Protein AF-A0A521RQ09-F1 (afdb_monomer_lite)

Structure (mmCIF, N/CA/C/O backbone):
data_AF-A0A521RQ09-F1
#
_entry.id   AF-A0A521RQ09-F1
#
loop_
_atom_site.group_PDB
_atom_site.id
_atom_site.type_symbol
_atom_site.label_atom_id
_atom_site.label_alt_id
_atom_site.label_comp_id
_atom_site.label_asym_id
_atom_site.label_entity_id
_atom_site.label_seq_id
_atom_site.pdbx_PDB_ins_code
_atom_site.Cartn_x
_atom_site.Cartn_y
_atom_site.Cartn_z
_atom_site.occupancy
_atom_site.B_iso_or_equiv
_atom_site.auth_seq_id
_atom_site.auth_comp_id
_atom_site.auth_asym_id
_atom_site.auth_atom_id
_atom_site.pdbx_PDB_model_num
ATOM 1 N N . MET A 1 1 ? -28.507 -9.865 -29.481 1.00 49.72 1 MET A N 1
ATOM 2 C CA . MET A 1 1 ? -27.248 -9.096 -29.416 1.00 49.72 1 MET A CA 1
ATOM 3 C C . MET A 1 1 ? -26.994 -8.806 -27.950 1.00 49.72 1 MET A C 1
ATOM 5 O O . MET A 1 1 ? -27.799 -8.106 -27.354 1.00 49.72 1 MET A O 1
ATOM 9 N N . SER A 1 2 ? -25.989 -9.435 -27.344 1.00 49.34 2 SER A N 1
ATOM 10 C CA . SER A 1 2 ? -25.639 -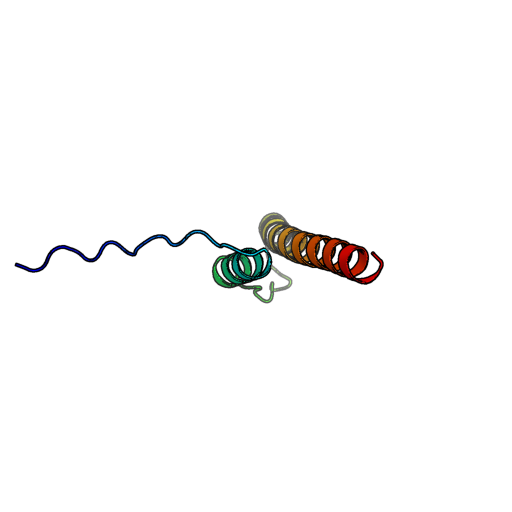9.193 -25.938 1.00 49.34 2 SER A CA 1
ATOM 11 C C . SER A 1 2 ? -24.795 -7.922 -25.858 1.00 49.34 2 SER A C 1
ATOM 13 O O . SER A 1 2 ? -23.889 -7.754 -26.674 1.00 49.34 2 SER A O 1
ATOM 15 N N . ALA A 1 3 ? -25.125 -7.020 -24.933 1.00 59.09 3 ALA A N 1
ATOM 16 C CA . ALA A 1 3 ? -24.353 -5.804 -24.695 1.00 59.09 3 ALA A CA 1
ATOM 17 C C . ALA A 1 3 ? -22.885 -6.148 -24.358 1.00 59.09 3 ALA A C 1
ATOM 19 O O . ALA A 1 3 ? -22.640 -7.200 -23.757 1.00 59.09 3 ALA A O 1
ATOM 20 N N . PRO A 1 4 ? -21.909 -5.308 -24.751 1.00 61.66 4 PRO A N 1
ATOM 21 C CA . PRO A 1 4 ? -20.520 -5.505 -24.360 1.00 61.66 4 PRO A CA 1
ATOM 22 C C . PRO A 1 4 ? -20.413 -5.464 -22.831 1.00 61.66 4 PRO A C 1
ATOM 24 O O . PRO A 1 4 ? -20.996 -4.599 -22.184 1.00 61.66 4 PRO A O 1
ATOM 27 N N . TYR A 1 5 ? -19.703 -6.436 -22.261 1.00 58.53 5 TYR A N 1
ATOM 28 C CA . TYR A 1 5 ? -19.435 -6.499 -20.828 1.00 58.53 5 TYR A CA 1
ATOM 29 C C . TYR A 1 5 ? -18.527 -5.326 -20.445 1.00 58.53 5 TYR A C 1
ATOM 31 O O . TYR A 1 5 ? -17.334 -5.343 -20.753 1.00 58.53 5 TYR A O 1
ATOM 39 N N . GLU A 1 6 ? -19.086 -4.299 -19.810 1.00 61.34 6 GLU A N 1
ATOM 40 C CA . GLU A 1 6 ? -18.292 -3.301 -19.100 1.00 61.34 6 GLU A CA 1
ATOM 41 C C . GLU A 1 6 ? -17.928 -3.891 -17.731 1.00 61.34 6 GLU A C 1
ATOM 43 O O . GLU A 1 6 ? -18.832 -4.250 -16.971 1.00 61.34 6 GLU A O 1
ATOM 48 N N . PRO A 1 7 ? -16.635 -4.063 -17.401 1.00 58.75 7 PRO A N 1
ATOM 49 C CA . PRO A 1 7 ? -16.260 -4.497 -16.067 1.00 58.75 7 PRO A CA 1
ATOM 50 C C . PRO A 1 7 ? -16.700 -3.423 -15.070 1.00 58.75 7 PRO A C 1
ATOM 52 O O . PRO A 1 7 ? -16.244 -2.281 -15.129 1.00 58.75 7 PRO A O 1
ATOM 55 N N . GLU A 1 8 ? -17.602 -3.795 -14.165 1.00 69.19 8 GLU A N 1
ATOM 56 C CA . GLU A 1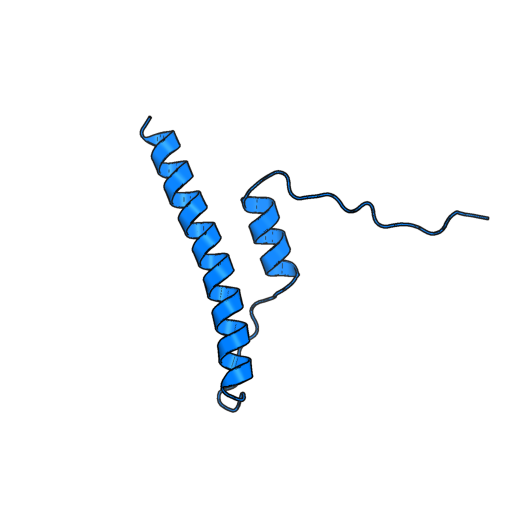 8 ? -18.076 -2.936 -13.087 1.00 69.19 8 GLU A CA 1
ATOM 57 C C . GLU A 1 8 ? -16.866 -2.558 -12.217 1.00 69.19 8 GLU A C 1
ATOM 59 O O . GLU A 1 8 ? -16.277 -3.400 -11.534 1.00 69.19 8 GLU A O 1
ATOM 64 N N . PHE A 1 9 ? -16.411 -1.307 -12.318 1.00 63.72 9 PHE A N 1
ATOM 65 C CA . PHE A 1 9 ? -15.242 -0.843 -11.578 1.00 63.72 9 PHE A CA 1
ATOM 66 C C . PHE A 1 9 ? -15.637 -0.640 -10.113 1.00 63.72 9 PHE A C 1
ATOM 68 O O . PHE A 1 9 ? -16.123 0.420 -9.718 1.00 63.72 9 PHE A O 1
ATOM 75 N N . VAL A 1 10 ? -15.474 -1.684 -9.303 1.00 72.25 10 VAL A N 1
ATOM 76 C CA . VAL A 1 10 ? -15.760 -1.628 -7.868 1.00 72.25 10 VAL A CA 1
ATOM 77 C C . VAL A 1 10 ? -14.599 -0.932 -7.167 1.00 72.25 10 VAL A C 1
ATOM 79 O O . VAL A 1 10 ? -13.487 -1.455 -7.108 1.00 72.25 10 VAL A O 1
ATOM 82 N N . LEU A 1 11 ? -14.858 0.264 -6.636 1.00 74.50 11 LEU A N 1
ATOM 83 C CA . LEU A 1 11 ? -13.888 0.962 -5.798 1.00 74.50 11 LEU A CA 1
ATOM 84 C C . LEU A 1 11 ? -13.666 0.188 -4.484 1.00 74.50 11 LEU A C 1
ATOM 86 O O . LEU A 1 11 ? -14.649 -0.258 -3.881 1.00 74.50 11 LEU A O 1
ATOM 90 N N . PRO A 1 12 ? -12.410 0.064 -4.015 1.00 84.62 12 PRO A N 1
ATOM 91 C CA . PRO A 1 12 ? -12.098 -0.541 -2.726 1.00 84.62 12 PRO A CA 1
ATOM 92 C C . PRO A 1 12 ? -12.832 0.153 -1.576 1.00 84.62 12 PRO A C 1
ATOM 94 O O . PRO A 1 12 ? -12.863 1.382 -1.488 1.00 84.62 12 PRO A O 1
ATOM 97 N N . ARG A 1 13 ? -13.398 -0.638 -0.669 1.00 87.25 13 ARG A N 1
ATOM 98 C CA . ARG A 1 13 ? -14.133 -0.180 0.516 1.00 87.25 13 ARG A CA 1
ATOM 99 C C . ARG A 1 13 ? -13.265 -0.152 1.767 1.00 87.25 13 ARG A C 1
ATOM 101 O O . ARG A 1 13 ? -13.624 0.511 2.738 1.00 87.25 13 ARG A O 1
ATOM 108 N N . THR A 1 14 ? -12.146 -0.871 1.762 1.00 88.81 14 THR A N 1
ATOM 109 C CA . THR A 1 14 ? -11.244 -1.000 2.911 1.00 88.81 14 THR A CA 1
ATOM 110 C C . THR A 1 14 ? -9.798 -0.713 2.519 1.00 88.81 14 THR A C 1
ATOM 112 O O . THR A 1 14 ? -9.426 -0.794 1.349 1.00 88.81 14 THR A O 1
ATOM 115 N N . ALA A 1 15 ? -8.963 -0.386 3.510 1.00 85.94 15 ALA A N 1
ATOM 116 C CA . ALA A 1 15 ? -7.524 -0.234 3.296 1.00 85.94 15 ALA A CA 1
ATOM 117 C C . ALA A 1 15 ? -6.882 -1.540 2.792 1.00 85.94 15 ALA A C 1
ATOM 119 O O . ALA A 1 15 ? -5.995 -1.484 1.944 1.00 85.94 15 ALA A O 1
ATOM 120 N N . ASP A 1 16 ? -7.371 -2.697 3.253 1.00 89.75 16 ASP A N 1
A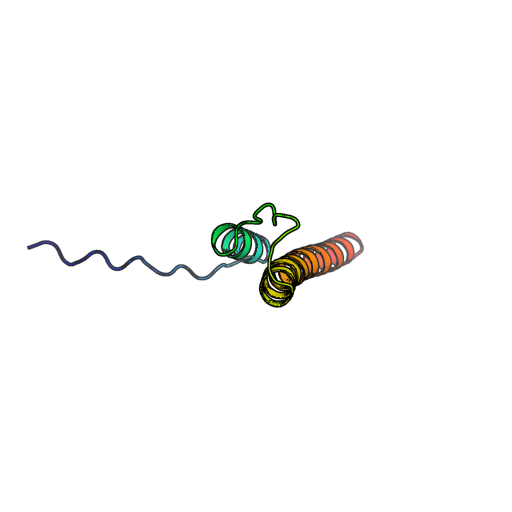TOM 121 C CA . ASP A 1 16 ? -6.910 -4.013 2.796 1.00 89.75 16 ASP A CA 1
ATOM 122 C C . ASP A 1 16 ? -7.187 -4.219 1.308 1.00 89.75 16 ASP A C 1
ATOM 124 O O . ASP A 1 16 ? -6.290 -4.587 0.556 1.00 89.75 16 ASP A O 1
ATOM 128 N N . GLU A 1 17 ? -8.394 -3.887 0.851 1.00 90.56 17 GLU A N 1
ATOM 129 C CA . GLU A 1 17 ? -8.754 -3.985 -0.565 1.00 90.56 17 GLU A CA 1
ATOM 130 C C . GLU A 1 17 ? -7.914 -3.043 -1.443 1.00 90.56 17 GLU A C 1
ATOM 132 O O . GLU A 1 17 ? -7.557 -3.402 -2.566 1.00 90.56 17 GLU A O 1
ATOM 137 N N . VAL A 1 18 ? -7.556 -1.851 -0.945 1.00 88.94 18 VAL A N 1
ATOM 138 C CA . VAL A 1 18 ? -6.641 -0.937 -1.654 1.00 88.94 18 VAL A CA 1
ATOM 139 C C . VAL A 1 18 ? -5.242 -1.543 -1.754 1.00 88.94 18 VAL A C 1
ATOM 141 O O . VAL A 1 18 ? -4.648 -1.528 -2.832 1.00 88.94 18 VAL A O 1
ATOM 144 N N . ILE A 1 19 ? -4.715 -2.077 -0.650 1.00 89.75 19 ILE A N 1
ATOM 145 C CA . ILE A 1 19 ? -3.392 -2.711 -0.605 1.00 89.75 19 ILE A CA 1
ATOM 146 C C . ILE A 1 19 ? -3.355 -3.916 -1.555 1.00 89.75 19 ILE A C 1
ATOM 148 O O . ILE A 1 19 ? -2.463 -3.992 -2.399 1.00 89.75 19 ILE A O 1
ATOM 152 N N . GLU A 1 20 ? -4.363 -4.792 -1.512 1.00 89.75 20 GLU A N 1
ATOM 153 C CA . GLU A 1 20 ? -4.481 -5.938 -2.421 1.00 89.75 20 GLU A CA 1
ATOM 154 C C . GLU A 1 20 ? -4.559 -5.517 -3.893 1.00 89.75 20 GLU A C 1
ATOM 156 O O . GLU A 1 20 ? -3.918 -6.126 -4.755 1.00 89.75 20 GLU A O 1
ATOM 161 N N . LEU A 1 21 ? -5.341 -4.478 -4.207 1.00 88.00 21 LEU A N 1
ATOM 162 C CA . LEU A 1 21 ? -5.450 -3.960 -5.568 1.00 88.00 21 LEU A CA 1
ATOM 163 C C . LEU A 1 21 ? -4.088 -3.471 -6.076 1.00 88.00 21 LEU A C 1
ATOM 165 O O . LEU A 1 21 ? -3.704 -3.788 -7.204 1.00 88.00 21 LEU A O 1
ATOM 169 N N . LEU A 1 22 ? -3.353 -2.722 -5.251 1.00 86.25 22 LEU A N 1
ATOM 170 C CA . LEU A 1 22 ? -2.037 -2.193 -5.605 1.00 86.25 22 LEU A CA 1
ATOM 171 C C . LEU A 1 22 ? -1.000 -3.305 -5.777 1.00 86.25 22 LEU A C 1
ATOM 173 O O . LEU A 1 22 ? -0.231 -3.259 -6.733 1.00 86.25 22 LEU A O 1
ATOM 177 N N . GLU A 1 23 ? -1.011 -4.330 -4.929 1.00 88.06 23 GLU A N 1
ATOM 178 C CA . GLU A 1 23 ? -0.129 -5.494 -5.072 1.00 88.06 23 GLU A CA 1
ATOM 179 C C . GLU A 1 23 ? -0.388 -6.268 -6.367 1.00 88.06 23 GLU A C 1
ATOM 181 O O . GLU A 1 23 ? 0.553 -6.696 -7.036 1.00 88.06 23 GLU A O 1
ATOM 186 N N . ARG A 1 24 ? -1.659 -6.417 -6.763 1.00 86.56 24 ARG A N 1
ATOM 187 C CA . ARG A 1 24 ? -2.023 -7.063 -8.034 1.00 86.56 24 ARG A CA 1
ATOM 188 C C . ARG A 1 24 ? -1.655 -6.204 -9.241 1.00 86.56 24 ARG A C 1
ATOM 190 O O . ARG A 1 24 ? -1.186 -6.740 -10.243 1.00 86.56 24 ARG A O 1
ATOM 197 N N . ALA A 1 25 ? -1.871 -4.891 -9.162 1.00 84.38 25 ALA A N 1
ATOM 198 C CA . ALA A 1 25 ? -1.556 -3.954 -10.240 1.00 84.38 25 ALA A CA 1
ATOM 199 C C . ALA A 1 25 ? -0.040 -3.753 -10.419 1.00 84.38 25 ALA A C 1
ATOM 201 O O . ALA A 1 25 ? 0.438 -3.552 -11.538 1.00 84.38 25 ALA A O 1
ATOM 202 N N . PHE A 1 26 ? 0.718 -3.841 -9.326 1.00 82.94 26 PHE A N 1
ATOM 203 C CA . PHE A 1 26 ? 2.161 -3.632 -9.274 1.00 82.94 26 PHE A CA 1
ATOM 204 C C . PHE A 1 26 ? 2.847 -4.810 -8.568 1.00 82.94 26 PHE A C 1
ATOM 206 O O . PHE A 1 26 ? 3.389 -4.648 -7.472 1.00 82.94 26 PHE A O 1
ATOM 213 N N . PRO A 1 27 ? 2.845 -6.007 -9.183 1.00 78.69 27 PRO A N 1
ATOM 214 C CA . PRO A 1 27 ? 3.418 -7.187 -8.558 1.00 78.69 27 PRO A CA 1
ATOM 215 C C . PRO A 1 27 ? 4.912 -6.982 -8.326 1.00 78.69 27 PRO A C 1
ATOM 217 O O . PRO A 1 27 ? 5.639 -6.579 -9.239 1.00 78.69 27 PRO A O 1
ATOM 220 N N . LEU A 1 28 ? 5.375 -7.302 -7.117 1.00 70.50 28 LEU A N 1
ATOM 221 C CA . LEU A 1 28 ? 6.793 -7.254 -6.779 1.00 70.50 28 LEU A CA 1
ATOM 222 C C . LEU A 1 28 ? 7.551 -8.253 -7.657 1.00 70.50 28 LEU A C 1
ATOM 224 O O . LEU A 1 28 ? 7.377 -9.467 -7.547 1.00 70.50 28 LEU A O 1
ATOM 228 N N . ARG A 1 29 ? 8.393 -7.735 -8.550 1.00 77.88 29 ARG A N 1
ATOM 229 C CA . ARG A 1 29 ? 9.277 -8.548 -9.386 1.00 77.88 29 ARG A CA 1
ATOM 230 C C . ARG A 1 29 ? 10.662 -8.578 -8.768 1.00 77.88 29 ARG A C 1
ATOM 232 O O . ARG A 1 29 ? 11.137 -7.571 -8.248 1.00 77.88 29 ARG A O 1
ATOM 239 N N . ASN A 1 30 ? 11.334 -9.721 -8.877 1.00 78.69 30 ASN A N 1
ATOM 240 C CA . ASN A 1 30 ? 12.770 -9.763 -8.636 1.00 78.69 30 ASN A CA 1
ATOM 241 C C . ASN A 1 30 ? 13.450 -8.870 -9.672 1.00 78.69 30 ASN A C 1
ATOM 243 O O . ASN A 1 30 ? 13.239 -9.046 -10.871 1.00 78.69 30 ASN A O 1
ATOM 247 N N . ILE A 1 31 ? 14.228 -7.903 -9.194 1.00 77.06 31 ILE A N 1
ATOM 248 C CA . ILE A 1 31 ? 14.939 -6.946 -10.034 1.00 77.06 31 ILE A CA 1
ATOM 249 C C . ILE A 1 31 ? 16.345 -7.507 -10.277 1.00 77.06 31 ILE A C 1
ATOM 251 O O . ILE A 1 31 ? 17.109 -7.622 -9.316 1.00 77.06 31 ILE A O 1
ATOM 255 N N . PRO A 1 32 ? 16.707 -7.888 -11.518 1.00 84.00 32 PRO A N 1
ATOM 256 C CA . PRO A 1 32 ? 18.065 -8.324 -11.829 1.00 84.00 32 PRO A CA 1
ATOM 257 C C . PRO A 1 32 ? 19.092 -7.245 -11.476 1.00 84.00 32 PRO A C 1
ATOM 259 O O . PRO A 1 32 ? 18.815 -6.054 -11.627 1.00 84.00 32 PRO A O 1
ATOM 262 N N . SER A 1 33 ? 20.297 -7.648 -11.078 1.00 78.12 33 SER A N 1
ATOM 263 C CA . SER A 1 33 ? 21.385 -6.732 -10.699 1.00 78.12 33 SER A CA 1
ATOM 264 C C . SER A 1 33 ? 21.817 -5.772 -11.813 1.00 78.12 33 SER A C 1
ATOM 266 O O . SER A 1 33 ? 22.371 -4.718 -11.527 1.00 78.12 33 SER A O 1
ATOM 268 N N . GLU A 1 34 ? 21.551 -6.116 -13.073 1.00 89.50 34 GLU A N 1
ATOM 269 C CA . GLU A 1 34 ? 21.875 -5.298 -14.252 1.00 89.50 34 GLU A CA 1
ATOM 270 C C . GLU A 1 34 ? 20.767 -4.294 -14.617 1.00 89.50 34 GLU A C 1
ATOM 272 O O . GLU A 1 34 ? 20.857 -3.588 -15.622 1.00 89.50 34 GLU A O 1
ATOM 277 N N . THR A 1 35 ? 19.697 -4.223 -13.822 1.00 84.81 35 THR A N 1
ATOM 278 C CA . THR A 1 35 ? 18.561 -3.344 -14.112 1.00 84.81 35 THR A CA 1
ATOM 279 C C . THR A 1 35 ? 18.986 -1.874 -14.052 1.00 84.81 35 THR A C 1
ATOM 281 O O . THR A 1 35 ? 19.601 -1.454 -13.071 1.00 84.81 35 THR A O 1
ATOM 284 N N . PRO A 1 36 ? 18.616 -1.045 -15.048 1.00 91.62 36 PRO A N 1
ATOM 285 C CA . PRO A 1 36 ? 18.911 0.380 -15.015 1.00 91.62 36 PRO A CA 1
ATOM 286 C C . PRO A 1 36 ? 18.379 1.054 -13.745 1.00 91.62 36 PRO A C 1
ATOM 288 O O . PRO A 1 36 ? 17.237 0.831 -13.340 1.00 91.62 36 PRO A O 1
ATOM 291 N N . TYR A 1 37 ? 19.179 1.946 -13.159 1.00 87.69 37 TYR A N 1
ATOM 292 C CA . TYR A 1 37 ? 18.887 2.578 -11.865 1.00 87.69 37 TYR A CA 1
ATOM 293 C C . TYR A 1 37 ? 17.491 3.220 -11.775 1.00 87.69 37 TYR A C 1
ATOM 295 O O . TYR A 1 37 ? 16.792 3.061 -10.778 1.00 87.69 37 TYR A O 1
ATOM 303 N N . HIS A 1 38 ? 17.040 3.900 -12.832 1.00 86.56 38 HIS A N 1
ATOM 304 C CA . HIS A 1 38 ? 15.720 4.542 -12.860 1.00 86.56 38 HIS A CA 1
ATOM 305 C C . HIS A 1 3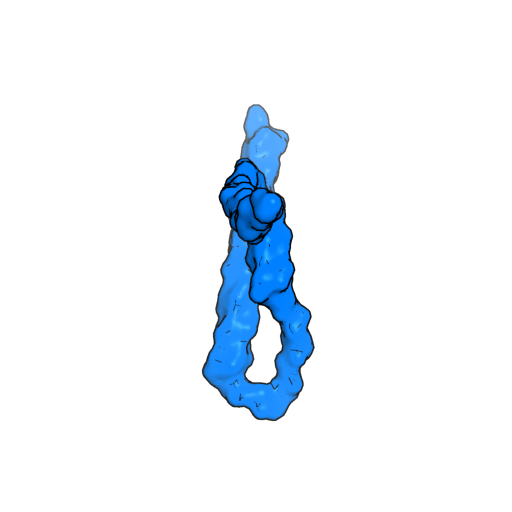8 ? 14.553 3.536 -12.838 1.00 86.56 38 HIS A C 1
ATOM 307 O O . HIS A 1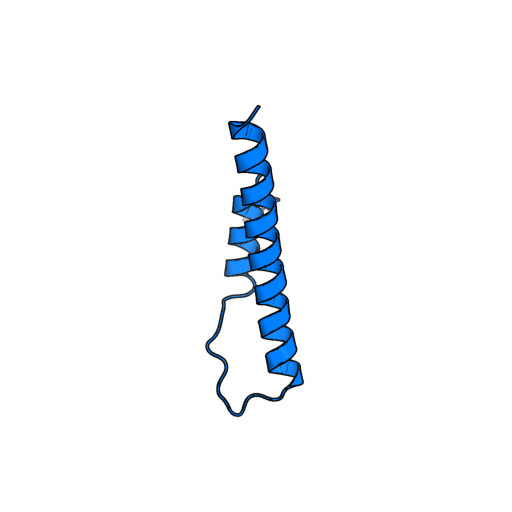 38 ? 13.477 3.842 -12.326 1.00 86.56 38 HIS A O 1
ATOM 313 N N . VAL A 1 39 ? 14.756 2.327 -13.374 1.00 85.12 39 VAL A N 1
ATOM 314 C CA . VAL A 1 39 ? 13.778 1.233 -13.300 1.00 85.12 39 VAL A CA 1
ATOM 315 C C . VAL A 1 39 ? 13.772 0.652 -11.890 1.00 85.12 39 VAL A C 1
ATOM 317 O O . VAL A 1 39 ? 12.699 0.486 -11.318 1.00 85.12 39 VAL A O 1
ATOM 320 N N . MET A 1 40 ? 14.952 0.444 -11.290 1.00 83.75 40 MET A N 1
ATOM 321 C CA . MET A 1 40 ? 15.062 0.024 -9.889 1.00 83.75 40 MET A CA 1
ATOM 322 C C . MET A 1 40 ? 14.335 0.996 -8.953 1.00 83.75 40 MET A C 1
ATOM 324 O O . MET A 1 40 ? 13.503 0.569 -8.160 1.00 83.75 40 MET A O 1
ATOM 328 N N . GLN A 1 41 ? 14.592 2.304 -9.080 1.00 86.44 41 GLN A N 1
ATOM 329 C CA . GLN A 1 41 ? 13.930 3.345 -8.285 1.00 86.44 41 GLN A CA 1
ATOM 330 C C . GLN A 1 41 ? 12.407 3.296 -8.407 1.00 86.44 41 GLN A C 1
ATOM 332 O O . GLN A 1 41 ? 11.707 3.464 -7.413 1.00 86.44 41 GLN A O 1
ATOM 337 N N . ARG A 1 42 ? 11.880 3.060 -9.613 1.00 85.50 42 ARG A N 1
ATOM 338 C CA . ARG A 1 42 ? 10.434 2.963 -9.830 1.00 85.50 42 ARG A CA 1
ATOM 339 C C . ARG A 1 42 ? 9.834 1.751 -9.119 1.00 85.50 42 ARG A C 1
ATOM 341 O O . ARG A 1 42 ? 8.762 1.876 -8.534 1.00 85.50 42 ARG A O 1
ATOM 348 N N . GLU A 1 43 ? 10.497 0.600 -9.170 1.00 84.50 43 GLU A N 1
ATOM 349 C CA . GLU A 1 43 ? 10.018 -0.606 -8.486 1.00 84.50 43 GLU A CA 1
ATOM 350 C C . GLU A 1 43 ? 10.134 -0.490 -6.959 1.00 84.50 43 GLU A C 1
ATOM 352 O O . GLU A 1 43 ? 9.192 -0.842 -6.250 1.00 84.50 43 GLU A O 1
ATOM 357 N N . PHE A 1 44 ? 11.229 0.078 -6.442 1.00 85.00 44 PHE A N 1
ATOM 358 C CA . PHE A 1 44 ? 11.359 0.362 -5.009 1.00 85.00 44 PHE A CA 1
ATOM 359 C C . PHE A 1 44 ? 10.316 1.373 -4.532 1.00 85.00 44 PHE A C 1
ATOM 361 O O . PHE A 1 44 ? 9.629 1.104 -3.557 1.00 85.00 44 PHE A O 1
ATOM 368 N N . GLY A 1 45 ? 10.091 2.462 -5.271 1.00 85.75 45 GLY A N 1
ATOM 369 C CA . GLY A 1 45 ? 9.075 3.452 -4.906 1.00 85.75 45 GLY A CA 1
ATOM 370 C C . GLY A 1 45 ? 7.654 2.878 -4.872 1.00 85.75 45 GLY A C 1
ATOM 371 O O . GLY A 1 45 ? 6.862 3.245 -4.010 1.00 85.75 45 GLY A O 1
ATOM 372 N N . ARG A 1 46 ? 7.319 1.934 -5.764 1.00 85.88 46 ARG A N 1
ATOM 373 C CA . ARG A 1 46 ? 6.034 1.210 -5.698 1.00 85.88 46 ARG A CA 1
ATOM 374 C C . ARG A 1 46 ? 5.918 0.380 -4.424 1.00 85.88 46 ARG A C 1
ATOM 376 O O . ARG A 1 46 ? 4.860 0.371 -3.800 1.00 85.88 46 ARG A O 1
ATOM 383 N N . ARG A 1 47 ? 7.003 -0.293 -4.040 1.00 84.94 47 ARG A N 1
ATOM 384 C CA . ARG A 1 47 ? 7.064 -1.080 -2.809 1.00 84.94 47 ARG A CA 1
ATOM 385 C C . ARG A 1 47 ? 6.923 -0.200 -1.570 1.00 84.94 47 ARG A C 1
ATOM 387 O O . ARG A 1 47 ? 6.108 -0.518 -0.710 1.00 84.94 47 ARG A O 1
ATOM 394 N N . ASP A 1 48 ? 7.621 0.931 -1.538 1.00 88.25 48 ASP A N 1
ATOM 395 C CA . ASP A 1 48 ? 7.577 1.883 -0.426 1.00 88.25 48 ASP A CA 1
ATOM 396 C C . ASP A 1 48 ? 6.155 2.405 -0.174 1.00 88.25 48 ASP A C 1
ATOM 398 O O . ASP A 1 48 ? 5.744 2.549 0.975 1.00 88.25 48 ASP A O 1
ATOM 402 N N . VAL A 1 49 ? 5.366 2.638 -1.232 1.00 87.62 49 VAL A N 1
ATOM 403 C CA . VAL A 1 49 ? 3.959 3.059 -1.105 1.00 87.62 49 VAL A CA 1
ATOM 404 C C . VAL A 1 49 ? 3.096 1.969 -0.466 1.00 87.62 49 VAL A C 1
ATOM 406 O O . VAL A 1 49 ? 2.312 2.264 0.434 1.00 87.62 49 VAL A O 1
ATOM 409 N N . ILE A 1 50 ? 3.231 0.715 -0.905 1.00 88.81 50 ILE A N 1
ATOM 410 C CA . ILE A 1 50 ? 2.464 -0.409 -0.342 1.00 88.81 50 ILE A CA 1
ATOM 411 C C . ILE A 1 50 ? 2.844 -0.626 1.129 1.00 88.81 50 ILE A C 1
ATOM 413 O O . ILE A 1 50 ? 1.966 -0.752 1.985 1.00 88.81 50 ILE A O 1
ATOM 417 N N . ASP A 1 51 ? 4.141 -0.612 1.439 1.00 89.62 51 ASP A N 1
ATOM 418 C CA . ASP A 1 51 ? 4.639 -0.786 2.805 1.00 89.62 51 ASP A CA 1
ATOM 419 C C . ASP A 1 51 ? 4.212 0.380 3.716 1.00 89.62 51 ASP A C 1
ATOM 421 O O . ASP A 1 51 ? 3.824 0.159 4.866 1.00 89.62 51 ASP A O 1
ATOM 425 N N . PHE A 1 52 ? 4.178 1.611 3.195 1.00 90.31 52 PHE A N 1
ATOM 426 C CA . PHE A 1 52 ? 3.625 2.766 3.903 1.00 90.31 52 PHE A CA 1
ATOM 427 C C . PHE A 1 52 ? 2.138 2.586 4.238 1.00 90.31 52 PHE A C 1
ATOM 429 O O . PHE A 1 52 ? 1.742 2.806 5.382 1.00 90.31 52 PHE A O 1
ATOM 436 N N . LEU A 1 53 ? 1.316 2.147 3.278 1.00 90.31 53 LEU A N 1
ATOM 437 C CA . LEU A 1 53 ? -0.117 1.918 3.505 1.00 90.31 53 LEU A CA 1
ATOM 438 C C . LEU A 1 53 ? -0.366 0.826 4.550 1.00 90.31 53 LEU A C 1
ATOM 440 O O . LEU A 1 53 ? -1.224 0.992 5.418 1.00 90.31 53 LEU A O 1
ATOM 444 N N . ARG A 1 54 ? 0.413 -0.261 4.511 1.00 91.19 54 ARG A N 1
ATOM 445 C CA . ARG A 1 54 ? 0.361 -1.328 5.522 1.00 91.19 54 ARG A CA 1
ATOM 446 C C . ARG A 1 54 ? 0.700 -0.804 6.914 1.00 91.19 54 ARG A C 1
ATOM 448 O O . ARG A 1 54 ? -0.008 -1.121 7.866 1.00 91.19 54 ARG A O 1
ATOM 455 N N . ARG A 1 55 ? 1.744 0.022 7.031 1.00 94.00 55 ARG A N 1
ATOM 456 C CA . ARG A 1 55 ? 2.133 0.633 8.308 1.00 94.00 55 ARG A CA 1
ATOM 457 C C . ARG A 1 55 ? 1.042 1.550 8.849 1.00 94.00 55 ARG A C 1
ATOM 459 O O . ARG A 1 55 ? 0.643 1.395 9.992 1.00 94.00 55 ARG A O 1
ATOM 466 N N . LEU A 1 56 ? 0.511 2.436 8.009 1.00 92.25 56 LEU A N 1
ATOM 467 C CA . LEU A 1 56 ? -0.558 3.353 8.400 1.00 92.25 56 LEU A CA 1
ATOM 468 C C . LEU A 1 56 ? -1.815 2.605 8.870 1.00 92.25 56 LEU A C 1
ATOM 470 O O . LEU A 1 56 ? -2.471 3.025 9.822 1.0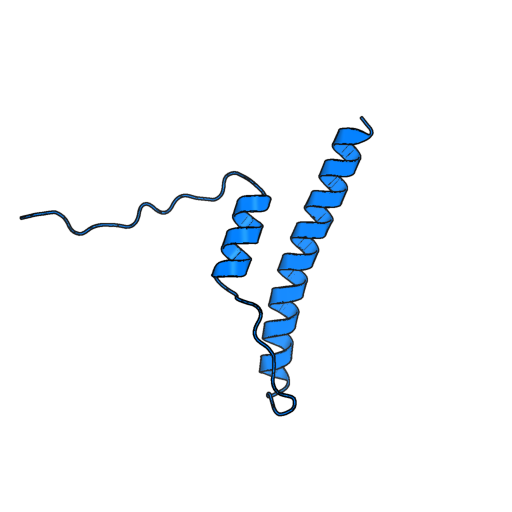0 92.25 56 LEU A O 1
ATOM 474 N N . LYS A 1 57 ? -2.150 1.486 8.216 1.00 90.94 57 LYS A N 1
ATOM 475 C CA . LYS A 1 57 ? -3.237 0.612 8.661 1.00 90.94 57 LYS A CA 1
ATOM 476 C C . LYS A 1 57 ? -2.937 0.012 10.037 1.00 90.94 57 LYS A C 1
ATOM 478 O O . LYS A 1 57 ? -3.808 0.057 10.899 1.00 90.94 57 LYS A O 1
ATOM 483 N N . ALA A 1 58 ? -1.733 -0.524 10.235 1.00 90.75 58 ALA A N 1
ATOM 484 C CA . ALA A 1 58 ? -1.329 -1.115 11.507 1.00 90.75 58 ALA A CA 1
ATOM 485 C C . ALA A 1 58 ? -1.388 -0.097 12.657 1.00 90.75 58 ALA A C 1
ATOM 487 O O . ALA A 1 58 ? -1.963 -0.410 13.694 1.00 90.75 58 ALA A O 1
ATOM 488 N N . ASP A 1 59 ? -0.891 1.125 12.439 1.00 90.88 59 ASP A N 1
ATOM 489 C CA . ASP A 1 59 ? -0.948 2.211 13.425 1.00 90.88 59 ASP A CA 1
ATOM 490 C C . ASP A 1 59 ? -2.411 2.523 13.809 1.00 90.88 59 ASP A C 1
ATOM 492 O O . ASP A 1 59 ? -2.759 2.562 14.988 1.00 90.88 59 ASP A O 1
ATOM 496 N N . ARG A 1 60 ? -3.310 2.647 12.817 1.00 86.50 60 ARG A N 1
ATOM 497 C CA . ARG A 1 60 ? -4.750 2.855 13.059 1.00 86.50 60 ARG A CA 1
ATOM 498 C C . ARG A 1 60 ? -5.385 1.701 13.836 1.00 86.50 60 ARG A C 1
ATOM 500 O O . ARG A 1 60 ? -6.212 1.944 14.711 1.00 86.50 60 ARG A O 1
ATOM 507 N N . ASP A 1 61 ? -5.086 0.459 13.466 1.00 89.44 61 ASP A N 1
ATOM 508 C CA . ASP A 1 61 ? -5.656 -0.715 14.130 1.00 89.44 61 ASP A CA 1
ATOM 509 C C . ASP A 1 61 ? -5.180 -0.802 15.588 1.00 89.44 61 ASP A C 1
ATOM 511 O O . ASP A 1 61 ? -5.969 -1.118 16.478 1.00 89.44 61 ASP A O 1
ATOM 515 N N . GLU A 1 62 ? -3.910 -0.481 15.845 1.00 90.62 62 GLU A N 1
ATOM 516 C CA . GLU A 1 62 ? -3.346 -0.421 17.192 1.00 90.62 62 GLU A CA 1
ATOM 517 C C . GLU A 1 62 ? -4.014 0.676 18.034 1.00 90.62 62 GLU A C 1
ATOM 519 O O . GLU A 1 62 ? -4.364 0.428 19.189 1.00 90.62 62 GLU A O 1
ATOM 524 N N . ASP A 1 63 ? -4.268 1.851 17.455 1.00 87.44 63 ASP A N 1
ATOM 525 C CA . ASP A 1 63 ? -4.992 2.940 18.120 1.00 87.44 63 ASP A CA 1
ATOM 526 C C . ASP A 1 63 ? -6.446 2.562 18.446 1.00 87.44 63 ASP A C 1
ATOM 528 O O . ASP A 1 63 ? -6.940 2.885 19.526 1.00 87.44 63 ASP A O 1
ATOM 532 N N . ILE A 1 64 ? -7.127 1.833 17.554 1.00 79.44 64 ILE A N 1
ATOM 533 C CA . ILE A 1 64 ? -8.487 1.323 17.799 1.00 79.44 64 ILE A CA 1
ATOM 534 C C . ILE A 1 64 ? -8.502 0.310 18.950 1.00 79.44 64 ILE A C 1
ATOM 536 O O . ILE A 1 64 ? -9.442 0.308 19.737 1.00 79.44 64 ILE A O 1
ATOM 540 N N . LEU A 1 65 ? -7.489 -0.556 19.049 1.00 75.62 65 LEU A N 1
ATOM 541 C CA . LEU A 1 65 ? -7.401 -1.585 20.093 1.00 75.62 65 LEU A CA 1
ATOM 542 C C . LEU A 1 65 ? -6.985 -1.034 21.465 1.00 75.62 65 LEU A C 1
ATOM 544 O O . LEU A 1 65 ? -7.225 -1.690 22.478 1.00 75.62 65 LEU A O 1
ATOM 548 N N . LYS A 1 66 ? -6.323 0.128 21.500 1.00 77.88 66 LYS A N 1
ATOM 549 C CA . LYS A 1 66 ? -5.917 0.823 22.733 1.00 77.88 66 LYS A CA 1
ATOM 550 C C . LYS A 1 66 ? -6.991 1.765 23.290 1.00 77.88 66 LYS A C 1
ATOM 552 O O . LYS A 1 66 ? -6.840 2.198 24.434 1.00 77.88 66 LYS A O 1
ATOM 557 N N . GLY A 1 67 ? -7.996 2.118 22.484 1.00 51.91 67 GLY A N 1
ATOM 558 C CA . GLY A 1 67 ? -9.180 2.882 22.899 1.00 51.91 67 GLY A CA 1
ATOM 559 C C . GLY A 1 67 ? -10.164 2.049 23.709 1.00 51.91 67 GLY A C 1
ATOM 560 O O . GLY A 1 67 ? -10.869 2.664 24.538 1.00 51.91 67 GLY A O 1
#

Sequence (67 aa):
MSAPYEPEFVLPRTADEVIELLERAFPLRNIPSETPYHVMQREFGRRDVIDFLRRLKADRDEDILKG

pLDDT: mean 81.57, std 11.11, range [49.34, 94.0]

Radius of gyration: 17.29 Å; chains: 1; bounding box: 49×14×52 Å

Foldseek 3Di:
DDDPDDPPPDDDPDLVSVLVVLCVVLPQDDDDPPHDPVVVVVSVVSVVVSVVSVVVVVVVVVVVVVD

Secondary structure (DSSP, 8-state):
-PPP---------SHHHHHHHHHHHS------TTS-HHHHHHHHHHHHHHHHHHHHHHHHHHHHHH-